Protein AF-A0A4U0H653-F1 (afdb_monomer_lite)

pLDDT: mean 72.94, std 13.82, range [45.59, 95.25]

Secondary structure (DSSP, 8-state):
-HHHHHHHHHHHHHHHHHHHHPPPPPTTS-GGGSHIIIIIHHHHHHHHHHHHHHHHHHHTTSPPPHHHHHHTT-HHHHHHHHHHTT-GGGTTTHHHHHHHHGGG-----TTSTT----HHHHHHHHHHHHHHHHHT--

InterPro domains:
  IPR005828 Major facilitator, sugar transporter-like [PF00083] (1-116)
  IPR020846 Major facilitator superfamily domain [PS50850] (1-138)
  IPR036259 MFS transporter superfamily [G3DSA:1.20.1250.20] (1-134)
  IPR036259 MFS transporter superfamily [SSF103473] (6-94)
  IPR050814 Myo-inositol Transporter [PTHR48020] (1-96)

Sequence (138 aa):
MVNQLTIVLGILLPQVINYLIAKPVVRGEALFDSWNTQMDWRWMFWSEGLPAFLFFLLLFVVPESPKWLSTKGKYDQSKKILLKIGAQHYTYAETHAVGNTLTLTEEGSNYALFRGKTPRILLISDLDLILKNCLYTI

Structure (mmCIF, N/CA/C/O backbone):
data_AF-A0A4U0H653-F1
#
_entry.id   AF-A0A4U0H653-F1
#
loop_
_atom_site.group_PDB
_atom_site.id
_atom_site.type_symbol
_atom_site.label_atom_id
_atom_site.label_alt_id
_atom_site.label_comp_id
_atom_site.label_asym_id
_atom_site.label_entity_id
_atom_site.label_seq_id
_atom_site.pdbx_PDB_ins_code
_atom_site.Cartn_x
_atom_site.Cartn_y
_atom_site.Cartn_z
_atom_site.occupancy
_atom_site.B_iso_or_equiv
_atom_site.auth_seq_id
_atom_site.auth_comp_id
_atom_site.auth_asym_id
_atom_site.auth_atom_id
_atom_site.pdbx_PDB_model_num
ATOM 1 N N . MET A 1 1 ? 6.313 12.181 13.883 1.00 59.69 1 MET A N 1
ATOM 2 C CA . MET A 1 1 ? 7.553 11.882 13.129 1.00 59.69 1 MET A CA 1
ATOM 3 C C . MET A 1 1 ? 7.417 10.651 12.234 1.00 59.69 1 MET A C 1
ATOM 5 O O . MET A 1 1 ? 7.896 10.705 11.113 1.00 59.69 1 MET A O 1
ATOM 9 N N . VAL A 1 2 ? 6.705 9.598 12.662 1.00 73.38 2 VAL A N 1
ATOM 10 C CA . VAL A 1 2 ? 6.488 8.374 11.858 1.00 73.38 2 VAL A CA 1
ATOM 11 C C . VAL A 1 2 ? 5.882 8.659 10.471 1.00 73.38 2 VAL A C 1
ATOM 13 O O . VAL A 1 2 ? 6.366 8.127 9.481 1.00 73.38 2 VAL A O 1
ATOM 16 N N . ASN A 1 3 ? 4.917 9.580 10.364 1.00 83.44 3 ASN A N 1
ATOM 17 C CA . ASN A 1 3 ? 4.236 9.845 9.087 1.00 83.44 3 ASN A CA 1
ATOM 18 C C . ASN A 1 3 ? 5.149 10.410 7.981 1.00 83.44 3 ASN A C 1
ATOM 20 O O . ASN A 1 3 ? 4.957 10.073 6.818 1.00 83.44 3 ASN A O 1
ATOM 24 N N . GLN A 1 4 ? 6.139 11.251 8.307 1.00 85.00 4 GLN A N 1
ATOM 25 C CA . GLN A 1 4 ? 7.046 11.802 7.286 1.00 85.00 4 GLN A CA 1
ATOM 26 C C . GLN A 1 4 ? 8.014 10.736 6.765 1.00 85.00 4 GLN A C 1
ATOM 28 O O . GLN A 1 4 ? 8.264 10.675 5.565 1.00 85.00 4 GLN A O 1
ATOM 33 N N . LEU A 1 5 ? 8.490 9.848 7.644 1.00 89.31 5 LEU A N 1
ATOM 34 C CA . LEU A 1 5 ? 9.331 8.719 7.254 1.00 89.31 5 LEU A CA 1
ATOM 35 C C . LEU A 1 5 ? 8.594 7.780 6.288 1.00 89.31 5 LEU A C 1
ATOM 37 O O . LEU A 1 5 ? 9.167 7.373 5.283 1.00 89.31 5 LEU A O 1
ATOM 41 N N . THR A 1 6 ? 7.317 7.481 6.545 1.00 90.62 6 THR A N 1
ATOM 42 C CA . THR A 1 6 ? 6.501 6.643 5.651 1.00 90.62 6 THR A CA 1
ATOM 43 C C . THR A 1 6 ? 6.351 7.256 4.259 1.00 90.62 6 THR A C 1
ATOM 45 O O . THR A 1 6 ? 6.439 6.533 3.271 1.00 90.62 6 THR A O 1
ATOM 48 N N . ILE A 1 7 ? 6.177 8.579 4.163 1.00 89.38 7 ILE A N 1
ATOM 49 C CA . ILE A 1 7 ? 6.081 9.273 2.868 1.00 89.38 7 ILE A CA 1
ATOM 50 C C . ILE A 1 7 ? 7.401 9.159 2.099 1.00 89.38 7 ILE A C 1
ATOM 52 O O . ILE A 1 7 ? 7.401 8.805 0.923 1.00 89.38 7 ILE A O 1
ATOM 56 N N . VAL A 1 8 ? 8.530 9.408 2.768 1.00 92.12 8 VAL A N 1
ATOM 57 C CA . VAL A 1 8 ? 9.861 9.322 2.149 1.00 92.12 8 VAL A CA 1
ATOM 58 C C . VAL A 1 8 ? 10.145 7.901 1.660 1.00 92.12 8 VAL A C 1
ATOM 60 O O . VAL A 1 8 ? 10.567 7.717 0.522 1.00 92.12 8 VAL A O 1
ATOM 63 N N . LEU A 1 9 ? 9.854 6.888 2.481 1.00 89.56 9 LEU A N 1
ATOM 64 C CA . LEU A 1 9 ? 9.991 5.484 2.088 1.00 89.56 9 LEU A CA 1
ATOM 65 C C . LEU A 1 9 ? 9.103 5.141 0.886 1.00 89.56 9 LEU A C 1
ATOM 67 O O . LEU A 1 9 ? 9.565 4.476 -0.038 1.00 89.56 9 LEU A O 1
ATOM 71 N N . GLY A 1 10 ? 7.865 5.639 0.863 1.00 87.19 10 GLY A N 1
ATOM 72 C CA . GLY A 1 10 ? 6.938 5.437 -0.250 1.00 87.19 10 GLY A CA 1
ATOM 73 C C . GLY A 1 10 ? 7.454 5.990 -1.579 1.00 87.19 10 GLY A C 1
ATOM 74 O O . GLY A 1 10 ? 7.268 5.353 -2.607 1.00 87.19 10 GLY A O 1
ATOM 75 N N . ILE A 1 11 ? 8.147 7.132 -1.568 1.00 89.31 11 ILE A N 1
ATOM 76 C CA . ILE A 1 11 ? 8.706 7.744 -2.786 1.00 89.31 11 ILE A CA 1
ATOM 77 C C . ILE A 1 11 ? 10.018 7.064 -3.216 1.00 89.31 11 ILE A C 1
ATOM 79 O O . ILE A 1 11 ? 10.300 6.966 -4.410 1.00 89.31 11 ILE A O 1
ATOM 83 N N . LEU A 1 12 ? 10.825 6.572 -2.270 1.00 90.50 12 LEU A N 1
ATOM 84 C CA . LEU A 1 12 ? 12.093 5.897 -2.577 1.00 90.50 12 LEU A CA 1
ATOM 85 C C . LEU A 1 12 ? 11.904 4.479 -3.127 1.00 90.50 12 LEU A C 1
ATOM 87 O O . LEU A 1 12 ? 12.697 4.037 -3.956 1.00 90.50 12 LEU A O 1
ATOM 91 N N . LEU A 1 13 ? 10.860 3.768 -2.695 1.00 86.44 13 LEU A N 1
ATOM 92 C CA . LEU A 1 13 ? 10.598 2.389 -3.115 1.00 86.44 13 LEU A CA 1
ATOM 93 C C . LEU A 1 13 ? 10.498 2.224 -4.648 1.00 86.44 13 LEU A C 1
ATOM 95 O O . LEU A 1 13 ? 11.223 1.382 -5.181 1.00 86.44 13 LEU A O 1
ATOM 99 N N . PRO A 1 14 ? 9.716 3.038 -5.387 1.00 85.31 14 PRO A N 1
ATOM 100 C CA . PRO A 1 14 ? 9.679 2.982 -6.848 1.00 85.31 14 PRO A CA 1
ATOM 101 C C . PRO A 1 14 ? 11.041 3.207 -7.510 1.00 85.31 14 PRO A C 1
ATOM 103 O O . PRO A 1 14 ? 11.351 2.567 -8.509 1.00 85.31 14 PRO A O 1
ATOM 106 N N . GLN A 1 15 ? 11.878 4.088 -6.950 1.00 86.50 15 GLN A N 1
ATOM 107 C CA . GLN A 1 15 ? 13.204 4.381 -7.505 1.00 86.50 15 GLN A CA 1
ATOM 108 C C . GLN A 1 15 ? 14.139 3.173 -7.385 1.00 86.50 15 GLN A C 1
ATOM 110 O O . GLN A 1 15 ? 14.848 2.840 -8.332 1.00 86.50 15 GLN A O 1
ATOM 115 N N . VAL A 1 16 ? 14.099 2.478 -6.245 1.00 88.38 16 VAL A N 1
ATOM 116 C CA . VAL A 1 16 ? 14.866 1.241 -6.038 1.00 88.38 16 VAL A CA 1
ATOM 117 C C . VAL A 1 16 ? 14.376 0.142 -6.976 1.00 88.38 16 VAL A C 1
ATOM 119 O O . VAL A 1 16 ? 15.185 -0.540 -7.597 1.00 88.38 16 VAL A O 1
ATOM 122 N N . ILE A 1 17 ? 13.059 -0.014 -7.113 1.00 85.19 17 ILE A N 1
ATOM 123 C CA . ILE A 1 17 ? 12.460 -1.009 -8.006 1.00 85.19 17 ILE A CA 1
ATOM 124 C C . ILE A 1 17 ? 12.867 -0.747 -9.460 1.00 85.19 17 ILE A C 1
ATOM 126 O O . ILE A 1 17 ? 13.329 -1.664 -10.131 1.00 85.19 17 ILE A O 1
ATOM 130 N N . ASN A 1 18 ? 12.759 0.498 -9.927 1.00 84.88 18 ASN A N 1
ATOM 131 C CA . ASN A 1 18 ? 13.170 0.883 -11.276 1.00 84.88 18 ASN A CA 1
ATOM 132 C C . ASN A 1 18 ? 14.658 0.571 -11.505 1.00 84.88 18 ASN A C 1
ATOM 134 O O . ASN A 1 18 ? 15.011 -0.099 -12.472 1.00 84.88 18 ASN A O 1
ATOM 138 N N . TYR A 1 19 ? 15.521 0.936 -10.554 1.00 84.50 19 TYR A N 1
ATOM 139 C CA . TYR A 1 19 ? 16.947 0.621 -10.632 1.00 84.50 19 TYR A CA 1
ATOM 140 C C . TYR A 1 19 ? 17.238 -0.888 -10.724 1.00 84.50 19 TYR A C 1
ATOM 142 O O . TYR A 1 19 ? 18.154 -1.291 -11.435 1.00 84.50 19 TYR A O 1
ATOM 150 N N . LEU A 1 20 ? 16.464 -1.733 -10.033 1.00 83.38 20 LEU A N 1
ATOM 151 C CA . LEU A 1 20 ? 16.632 -3.190 -10.077 1.00 83.38 20 LEU A CA 1
ATOM 152 C C . LEU A 1 20 ? 16.161 -3.820 -11.396 1.00 83.38 20 LEU A C 1
ATOM 154 O O . LEU A 1 20 ? 16.668 -4.877 -11.774 1.00 8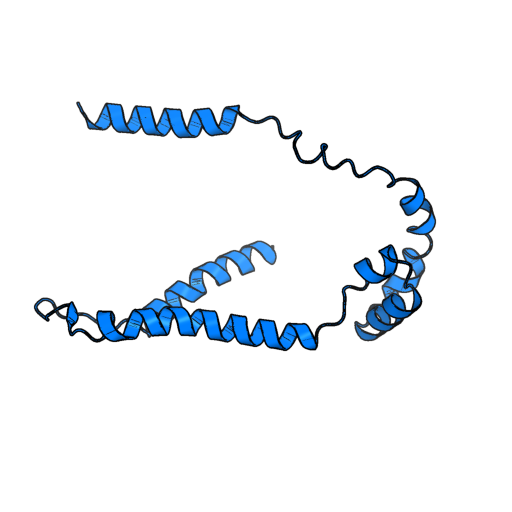3.38 20 LEU A O 1
ATOM 158 N N . ILE A 1 21 ? 15.181 -3.216 -12.073 1.00 79.81 21 ILE A N 1
ATOM 159 C CA . ILE A 1 21 ? 14.612 -3.748 -13.321 1.00 79.81 21 ILE A CA 1
ATOM 160 C C . ILE A 1 21 ? 15.396 -3.239 -14.542 1.00 79.81 21 ILE A C 1
ATOM 162 O O . ILE A 1 21 ? 15.606 -3.996 -15.497 1.00 79.81 21 ILE A O 1
ATOM 166 N N . ALA A 1 22 ? 15.868 -1.990 -14.500 1.00 76.94 22 ALA A N 1
ATOM 167 C CA . ALA A 1 22 ? 16.530 -1.337 -15.618 1.00 76.94 22 ALA A CA 1
ATOM 168 C C . ALA A 1 22 ? 17.836 -2.048 -16.010 1.00 76.94 22 ALA A C 1
ATOM 170 O O . ALA A 1 22 ? 18.808 -2.102 -15.253 1.00 76.94 22 ALA A O 1
ATOM 171 N N . LYS A 1 23 ? 17.892 -2.554 -17.246 1.00 74.31 23 LYS A N 1
ATOM 172 C CA . LYS A 1 23 ? 19.135 -3.056 -17.851 1.00 74.31 23 LYS A CA 1
ATOM 173 C C . LYS A 1 23 ? 19.845 -1.927 -18.608 1.00 74.31 23 LYS A C 1
ATOM 175 O O . LYS A 1 23 ? 19.163 -1.086 -19.197 1.00 74.31 23 LYS A O 1
ATOM 180 N N . PRO A 1 24 ? 21.191 -1.882 -18.630 1.00 69.25 24 PRO A N 1
ATOM 181 C CA . PRO A 1 24 ? 21.914 -0.829 -19.335 1.00 69.25 24 PRO A CA 1
ATOM 182 C C . PRO A 1 24 ? 21.629 -0.901 -20.841 1.00 69.25 24 PRO A C 1
ATOM 184 O O . PRO A 1 24 ? 21.873 -1.928 -21.470 1.00 69.25 24 PRO A O 1
ATOM 187 N N . VAL A 1 25 ? 21.117 0.191 -21.415 1.00 66.25 25 VAL A N 1
ATOM 188 C CA . VAL A 1 25 ? 20.921 0.319 -22.868 1.00 66.25 25 VAL A CA 1
ATOM 189 C C . VAL A 1 25 ? 22.254 0.697 -23.500 1.00 66.25 25 VAL A C 1
ATOM 191 O O . VAL A 1 25 ? 22.815 1.751 -23.186 1.00 66.25 25 VAL A O 1
ATOM 194 N N . VAL A 1 26 ? 22.769 -0.143 -24.396 1.00 67.75 26 VAL A N 1
ATOM 195 C CA . VAL A 1 26 ? 23.980 0.175 -25.156 1.00 67.75 26 VAL A CA 1
ATOM 196 C C . VAL A 1 26 ? 23.614 1.153 -26.276 1.00 67.75 26 VAL A C 1
ATOM 198 O O . VAL A 1 26 ? 22.617 0.996 -26.982 1.00 67.75 26 VAL A O 1
ATOM 201 N N . ARG A 1 27 ? 24.400 2.223 -26.427 1.00 61.19 27 ARG A N 1
ATOM 202 C CA . ARG A 1 27 ? 24.157 3.265 -27.434 1.00 61.19 27 ARG A CA 1
ATOM 203 C C . ARG A 1 27 ? 24.350 2.679 -28.840 1.00 61.19 27 ARG A C 1
ATOM 205 O O . ARG A 1 27 ? 25.477 2.369 -29.207 1.00 61.19 27 ARG A O 1
ATOM 212 N N . GLY A 1 28 ? 23.273 2.584 -29.621 1.00 65.38 28 GLY A N 1
ATOM 213 C CA . GLY A 1 28 ? 23.295 2.096 -31.010 1.00 65.38 28 GLY A CA 1
ATOM 214 C C . GLY A 1 28 ? 22.325 0.950 -31.306 1.00 65.38 28 GLY A C 1
ATOM 215 O O . GLY A 1 28 ? 22.157 0.588 -32.466 1.00 65.38 28 GLY A O 1
ATOM 216 N N . GLU A 1 29 ? 21.666 0.399 -30.287 1.00 65.94 29 GLU A N 1
ATOM 217 C CA . GLU A 1 29 ? 20.639 -0.630 -30.456 1.00 65.94 29 GLU A CA 1
ATOM 218 C C . GLU A 1 29 ? 19.303 -0.020 -30.909 1.00 65.94 29 GLU A C 1
ATOM 220 O O . GLU A 1 29 ? 18.953 1.103 -30.528 1.00 65.94 29 GLU A O 1
ATOM 225 N N . ALA A 1 30 ? 18.540 -0.756 -31.725 1.00 72.19 30 ALA A N 1
ATOM 226 C CA . ALA A 1 30 ? 17.193 -0.356 -32.113 1.00 72.19 30 ALA A CA 1
ATOM 227 C C . ALA A 1 30 ? 16.311 -0.298 -30.857 1.00 72.19 30 ALA A C 1
ATOM 229 O O . ALA A 1 30 ? 15.912 -1.328 -30.319 1.00 72.19 30 ALA A O 1
ATOM 230 N N . LEU A 1 31 ? 16.019 0.919 -30.385 1.00 71.12 31 LEU A N 1
ATOM 231 C CA . LEU A 1 31 ? 15.291 1.163 -29.133 1.00 71.12 31 LEU A CA 1
ATOM 232 C C . LEU A 1 31 ? 13.992 0.351 -29.053 1.00 71.12 31 LEU A C 1
ATOM 234 O O . LEU A 1 31 ? 13.695 -0.221 -28.011 1.00 71.12 31 LEU A O 1
ATOM 238 N N . PHE A 1 32 ? 13.274 0.234 -30.171 1.00 71.50 32 PHE A N 1
ATOM 239 C CA . PHE A 1 32 ? 12.006 -0.488 -30.258 1.00 71.50 32 PHE A CA 1
ATOM 240 C C . PHE A 1 32 ? 12.118 -2.000 -30.013 1.00 71.50 32 PHE A C 1
ATOM 242 O O . PHE A 1 32 ? 11.185 -2.576 -29.460 1.00 71.50 32 PHE A O 1
ATOM 249 N N . ASP A 1 33 ? 13.252 -2.623 -30.345 1.00 74.44 33 ASP A N 1
ATOM 250 C CA . ASP A 1 33 ? 13.493 -4.048 -30.080 1.00 74.44 33 ASP A CA 1
ATOM 251 C C . ASP A 1 33 ? 14.179 -4.292 -28.731 1.00 74.44 33 ASP A C 1
ATOM 253 O O . ASP A 1 33 ? 14.289 -5.437 -28.287 1.00 74.44 33 ASP A O 1
ATOM 257 N N . SER A 1 34 ? 14.606 -3.234 -28.039 1.00 78.25 34 SER A N 1
ATOM 258 C CA . SER A 1 34 ? 15.274 -3.369 -26.750 1.00 78.25 34 SER A CA 1
ATOM 259 C C . SER A 1 34 ? 14.334 -3.950 -25.686 1.00 78.25 34 SER A C 1
ATOM 261 O O . SER A 1 34 ? 13.143 -3.628 -25.614 1.00 78.25 34 SER A O 1
ATOM 263 N N . TRP A 1 35 ? 14.889 -4.783 -24.800 1.00 77.75 35 TRP A N 1
ATOM 264 C CA . TRP A 1 35 ? 14.160 -5.347 -23.656 1.00 77.75 35 TRP A CA 1
ATOM 265 C C . TRP A 1 35 ? 13.455 -4.266 -22.829 1.00 77.75 35 TRP A C 1
ATOM 267 O O . TRP A 1 35 ? 12.334 -4.471 -22.354 1.00 77.75 35 TRP A O 1
ATOM 277 N N . ASN A 1 36 ? 14.097 -3.102 -22.700 1.00 77.25 36 ASN A N 1
ATOM 278 C CA . ASN A 1 36 ? 13.564 -2.000 -21.919 1.00 77.25 36 ASN A CA 1
ATOM 279 C C . ASN A 1 36 ? 12.271 -1.437 -22.532 1.00 77.25 36 ASN A C 1
ATOM 281 O O . ASN A 1 36 ? 11.343 -1.092 -21.816 1.00 77.25 36 ASN A O 1
ATOM 285 N N . THR A 1 37 ? 12.131 -1.415 -23.856 1.00 77.31 37 THR A N 1
ATOM 286 C CA . THR A 1 37 ? 10.889 -0.942 -24.488 1.00 77.31 37 THR A CA 1
ATOM 287 C C . THR A 1 37 ? 9.805 -2.019 -24.522 1.00 77.31 37 THR A C 1
ATOM 289 O O . THR A 1 37 ? 8.626 -1.706 -24.365 1.00 77.31 37 THR A O 1
ATOM 292 N N . GLN A 1 38 ? 10.175 -3.294 -24.660 1.00 82.44 38 GLN A N 1
ATOM 293 C CA . GLN A 1 38 ? 9.189 -4.375 -24.754 1.00 82.44 38 GLN A CA 1
ATOM 294 C C . GLN A 1 38 ? 8.611 -4.799 -23.395 1.00 82.44 38 GLN A C 1
ATOM 296 O O . GLN A 1 38 ? 7.415 -5.090 -23.297 1.00 82.44 38 GLN A O 1
ATOM 301 N N . MET A 1 39 ? 9.439 -4.849 -22.345 1.00 82.56 39 MET A N 1
ATOM 302 C CA . MET A 1 39 ? 9.088 -5.541 -21.099 1.00 82.56 39 MET A CA 1
ATOM 303 C C . MET A 1 39 ? 9.143 -4.672 -19.837 1.00 82.56 39 MET A C 1
ATOM 305 O O . MET A 1 39 ? 8.387 -4.941 -18.905 1.00 82.56 39 MET A O 1
ATOM 309 N N . ASP A 1 40 ? 9.992 -3.645 -19.783 1.00 82.69 40 ASP A N 1
ATOM 310 C CA . ASP A 1 40 ? 10.249 -2.845 -18.567 1.00 82.69 40 ASP A CA 1
ATOM 311 C C . ASP A 1 40 ? 8.993 -2.155 -18.028 1.00 82.69 40 ASP A C 1
ATOM 313 O O . ASP A 1 40 ? 8.641 -2.291 -16.857 1.00 82.69 40 ASP A O 1
ATOM 317 N N . TRP A 1 41 ? 8.226 -1.518 -18.917 1.00 81.88 41 TRP A N 1
ATOM 318 C CA . TRP A 1 41 ? 6.975 -0.853 -18.551 1.00 81.88 41 TRP A CA 1
ATOM 319 C C . TRP A 1 41 ? 5.967 -1.823 -17.914 1.00 81.88 41 TRP A C 1
ATOM 321 O O . TRP A 1 41 ? 5.226 -1.442 -17.009 1.00 81.88 41 TRP A O 1
ATOM 331 N N . ARG A 1 42 ? 5.959 -3.100 -18.334 1.00 87.69 42 ARG A N 1
ATOM 332 C CA . ARG A 1 42 ? 5.091 -4.134 -17.745 1.00 87.69 42 ARG A CA 1
ATOM 333 C C . ARG A 1 42 ? 5.518 -4.423 -16.314 1.00 87.69 42 ARG A C 1
ATOM 335 O O . ARG A 1 42 ? 4.665 -4.545 -15.440 1.00 87.69 42 ARG A O 1
ATOM 342 N N . TRP A 1 43 ? 6.823 -4.528 -16.072 1.00 84.25 43 TRP A N 1
ATOM 343 C CA . TRP A 1 43 ? 7.375 -4.757 -14.739 1.00 84.25 43 TRP A CA 1
ATOM 344 C C . TRP A 1 43 ? 7.156 -3.569 -13.800 1.00 84.25 43 TRP A C 1
ATOM 346 O O . TRP A 1 43 ? 6.853 -3.801 -12.631 1.00 84.25 43 TRP A O 1
ATOM 356 N N . MET A 1 44 ? 7.183 -2.329 -14.305 1.00 82.38 44 MET A N 1
ATOM 357 C CA . MET A 1 44 ? 6.750 -1.155 -13.536 1.00 82.38 44 MET A CA 1
ATOM 358 C C . MET A 1 44 ? 5.323 -1.336 -12.996 1.00 82.38 44 MET A C 1
ATOM 360 O O . MET A 1 44 ? 5.115 -1.232 -11.788 1.00 82.38 44 MET A O 1
ATOM 364 N N . PHE A 1 45 ? 4.360 -1.714 -13.845 1.00 85.56 45 PHE A N 1
ATOM 365 C CA . PHE A 1 45 ? 2.979 -1.950 -13.402 1.00 85.56 45 PHE A CA 1
ATOM 366 C C . PHE A 1 45 ? 2.837 -3.164 -12.479 1.00 85.56 45 PHE A C 1
ATOM 368 O O . PHE A 1 45 ? 2.095 -3.098 -11.501 1.00 85.56 45 PHE A O 1
ATOM 375 N N . TRP A 1 46 ? 3.547 -4.266 -12.742 1.00 87.94 46 TRP A N 1
ATOM 376 C CA . TRP A 1 46 ? 3.514 -5.441 -11.863 1.00 87.94 46 TRP A CA 1
ATOM 377 C C . TRP A 1 46 ? 4.061 -5.142 -10.466 1.00 87.94 46 TRP A C 1
ATOM 379 O O . TRP A 1 46 ? 3.552 -5.692 -9.488 1.00 87.94 46 TRP A O 1
ATOM 389 N N . SER A 1 47 ? 5.057 -4.260 -10.365 1.00 86.94 47 SER A N 1
ATOM 390 C CA . SER A 1 47 ? 5.686 -3.918 -9.091 1.00 86.94 47 SER A CA 1
ATOM 391 C C . SER A 1 47 ? 4.747 -3.191 -8.123 1.00 86.94 47 SER A C 1
ATOM 393 O O . SER A 1 47 ? 4.796 -3.459 -6.925 1.00 86.94 47 SER A O 1
ATOM 395 N N . GLU A 1 48 ? 3.845 -2.344 -8.628 1.00 85.56 48 GLU A N 1
ATOM 396 C CA . GLU A 1 48 ? 2.806 -1.669 -7.835 1.00 85.56 48 GLU A CA 1
ATOM 397 C C . GLU A 1 48 ? 1.504 -2.481 -7.769 1.00 85.56 48 GLU A C 1
ATOM 399 O O . GLU A 1 48 ? 0.799 -2.477 -6.757 1.00 85.56 48 GLU A O 1
ATOM 404 N N . GLY A 1 49 ? 1.202 -3.242 -8.823 1.00 90.38 49 GLY A N 1
ATOM 405 C CA . GLY A 1 49 ? 0.034 -4.113 -8.888 1.00 90.38 49 GLY A CA 1
ATOM 406 C C . GLY A 1 49 ? 0.062 -5.216 -7.831 1.00 90.38 49 GLY A C 1
ATOM 407 O O . GLY A 1 49 ? -0.969 -5.507 -7.228 1.00 90.38 49 GLY A O 1
ATOM 408 N N . LEU A 1 50 ? 1.234 -5.794 -7.550 1.00 89.81 50 LEU A N 1
ATOM 409 C CA . LEU A 1 50 ? 1.390 -6.835 -6.532 1.00 89.81 50 LEU A CA 1
ATOM 410 C C . LEU A 1 50 ? 1.018 -6.358 -5.107 1.00 89.81 50 LEU A C 1
ATOM 412 O O . LEU A 1 50 ? 0.152 -6.988 -4.493 1.00 89.81 50 LEU A O 1
ATOM 416 N N . PRO A 1 51 ? 1.596 -5.268 -4.556 1.00 88.50 51 PRO A N 1
ATOM 417 C CA . PRO A 1 51 ? 1.210 -4.761 -3.241 1.00 88.50 51 PRO A CA 1
ATOM 418 C C . PRO A 1 51 ? -0.234 -4.244 -3.208 1.00 88.50 51 PRO A C 1
ATOM 420 O O . PRO A 1 51 ? -0.909 -4.434 -2.197 1.00 88.50 51 PRO A O 1
ATOM 423 N N . ALA A 1 52 ? -0.747 -3.659 -4.297 1.00 90.88 52 ALA A N 1
ATOM 424 C CA . ALA A 1 52 ? -2.146 -3.238 -4.380 1.00 90.88 52 ALA A CA 1
ATOM 425 C C . ALA A 1 52 ? -3.117 -4.429 -4.328 1.00 90.88 52 ALA A C 1
ATOM 427 O O . ALA A 1 52 ? -4.101 -4.396 -3.589 1.00 90.88 52 ALA A O 1
ATOM 428 N N . PHE A 1 53 ? -2.828 -5.504 -5.064 1.00 94.94 53 PHE A N 1
ATOM 429 C CA . PHE A 1 53 ? -3.628 -6.726 -5.045 1.00 94.94 53 PHE A CA 1
ATOM 430 C C . PHE A 1 53 ? -3.582 -7.408 -3.675 1.00 94.94 53 PHE A C 1
ATOM 432 O O . PHE A 1 53 ? -4.615 -7.824 -3.152 1.00 94.94 53 PHE A O 1
ATOM 439 N N . LEU A 1 54 ? -2.403 -7.462 -3.051 1.00 93.44 54 LEU A N 1
ATOM 440 C CA . LEU A 1 54 ? -2.266 -7.964 -1.689 1.00 93.44 54 LEU A CA 1
ATOM 441 C C . LEU A 1 54 ? -3.109 -7.132 -0.712 1.00 93.44 54 LEU A C 1
ATOM 443 O O . LEU A 1 54 ? -3.885 -7.694 0.057 1.00 93.44 54 LEU A O 1
ATOM 447 N N . PHE A 1 55 ? -3.022 -5.801 -0.779 1.00 91.44 55 PHE A N 1
ATOM 448 C CA . PHE A 1 55 ? -3.841 -4.908 0.041 1.00 91.44 55 PHE A CA 1
ATOM 449 C C . PHE A 1 55 ? -5.341 -5.132 -0.189 1.00 91.44 55 PHE A C 1
ATOM 451 O O . PHE A 1 55 ? -6.103 -5.218 0.771 1.00 91.44 55 PHE A O 1
ATOM 458 N N . PHE A 1 56 ? -5.757 -5.302 -1.444 1.00 94.31 56 PHE A N 1
ATOM 459 C CA . PHE A 1 56 ? -7.139 -5.609 -1.798 1.00 94.31 56 PHE A CA 1
ATOM 460 C C . PHE A 1 56 ? -7.627 -6.915 -1.158 1.00 94.31 56 PHE A C 1
ATOM 462 O O . PHE A 1 56 ? -8.720 -6.948 -0.599 1.00 94.31 56 PHE A O 1
ATOM 469 N N . LEU A 1 57 ? -6.811 -7.973 -1.159 1.00 95.25 57 LEU A N 1
ATOM 470 C CA . LEU A 1 57 ? -7.150 -9.216 -0.460 1.00 95.25 57 LEU A CA 1
ATOM 471 C C . LEU A 1 57 ? -7.252 -9.016 1.059 1.00 95.25 57 LEU A C 1
ATOM 473 O O . LEU A 1 57 ? -8.154 -9.561 1.696 1.00 95.25 57 LEU A O 1
ATOM 477 N N . LEU A 1 58 ? -6.362 -8.208 1.641 1.00 91.44 58 LEU A N 1
ATOM 478 C CA . LEU A 1 58 ? -6.386 -7.899 3.072 1.00 91.44 58 LEU A CA 1
ATOM 479 C C . LEU A 1 58 ? -7.659 -7.147 3.488 1.00 91.44 58 LEU A C 1
ATOM 481 O O . LEU A 1 58 ? -8.116 -7.337 4.616 1.00 91.44 58 LEU A O 1
ATOM 485 N N . LEU A 1 59 ? -8.276 -6.355 2.603 1.00 90.06 59 LEU A N 1
ATOM 486 C CA . LEU A 1 59 ? -9.522 -5.639 2.910 1.00 90.06 59 LEU A CA 1
ATOM 487 C C . LEU A 1 59 ? -10.673 -6.573 3.306 1.00 90.06 59 LEU A C 1
ATOM 489 O O . LEU A 1 59 ? -11.507 -6.176 4.112 1.00 90.06 59 LEU A O 1
ATOM 493 N N . PHE A 1 60 ? -10.707 -7.814 2.811 1.00 89.88 60 PHE A N 1
ATOM 494 C CA . PHE A 1 60 ? -11.733 -8.783 3.214 1.00 89.88 60 PHE A CA 1
ATOM 495 C C . PHE A 1 60 ? -11.536 -9.320 4.640 1.00 89.88 60 PHE A C 1
ATOM 497 O O . PHE A 1 60 ? -12.481 -9.817 5.249 1.00 89.88 60 PHE A O 1
ATOM 504 N N . VAL A 1 61 ? -10.316 -9.235 5.178 1.00 88.12 61 VAL A N 1
ATOM 505 C CA . VAL A 1 61 ? -9.967 -9.714 6.525 1.00 88.12 61 VAL A CA 1
ATOM 506 C C . VAL A 1 61 ? -10.060 -8.590 7.560 1.00 88.12 61 VAL A C 1
ATOM 508 O O . VAL A 1 61 ? -10.317 -8.848 8.740 1.00 88.12 61 VAL A O 1
ATOM 511 N N . VAL A 1 62 ? -9.848 -7.341 7.135 1.00 83.75 62 VAL A N 1
ATOM 512 C CA . VAL A 1 62 ? -9.878 -6.172 8.018 1.00 83.75 62 VAL A CA 1
ATOM 513 C C . VAL A 1 62 ? -11.319 -5.903 8.473 1.00 83.75 62 VAL A C 1
ATOM 515 O O . VAL A 1 62 ? -12.186 -5.639 7.641 1.00 83.75 62 VAL A O 1
ATOM 518 N N . PRO A 1 63 ? -11.604 -5.954 9.789 1.00 79.62 63 PRO A N 1
ATOM 519 C CA . PRO A 1 63 ? -12.927 -5.621 10.297 1.00 79.62 63 PRO A CA 1
ATOM 520 C C . PRO A 1 63 ? -13.219 -4.130 10.102 1.00 79.62 63 PRO A C 1
ATOM 522 O O . PRO A 1 63 ? -12.309 -3.299 10.074 1.00 79.62 63 PRO A O 1
ATOM 525 N N . GLU A 1 64 ? -14.503 -3.783 10.024 1.00 77.69 64 GLU A N 1
ATOM 526 C CA . GLU A 1 64 ? -14.938 -2.388 9.958 1.00 77.69 64 GLU A CA 1
ATOM 527 C C . GLU A 1 64 ? -14.371 -1.557 11.122 1.00 77.69 64 GLU A C 1
ATOM 529 O O . GLU A 1 64 ? -14.172 -2.047 12.238 1.00 77.69 64 GLU A O 1
ATOM 534 N N . SER A 1 65 ? -14.120 -0.269 10.870 1.00 80.56 65 SER A N 1
ATOM 535 C CA . SER A 1 65 ? -13.559 0.623 11.885 1.00 80.56 65 SER A CA 1
ATOM 536 C C . SER A 1 65 ? -14.491 0.713 13.108 1.00 80.56 65 SER A C 1
ATOM 538 O O . SER A 1 65 ? -15.655 1.098 12.953 1.00 80.56 65 SER A O 1
ATOM 540 N N . PRO A 1 66 ? -14.006 0.452 14.339 1.00 74.94 66 PRO A N 1
ATOM 541 C CA . PRO A 1 66 ? -14.837 0.502 15.546 1.00 74.94 66 PRO A CA 1
ATOM 542 C C . PRO A 1 66 ? -15.460 1.888 15.767 1.00 74.94 66 PRO A C 1
ATOM 544 O O . PRO A 1 66 ? -16.599 2.000 16.218 1.00 74.94 66 PRO A O 1
ATOM 547 N N . LYS A 1 67 ? -14.765 2.956 15.354 1.00 76.56 67 LYS A N 1
ATOM 548 C CA . LYS A 1 67 ? -15.289 4.327 15.400 1.00 76.56 67 LYS A CA 1
ATOM 549 C C . LYS A 1 67 ? -16.537 4.495 14.526 1.00 76.56 67 LYS A C 1
ATOM 551 O O . LYS A 1 67 ? -17.492 5.136 14.950 1.00 76.56 67 LYS A O 1
ATOM 556 N N . TRP A 1 68 ? -16.537 3.913 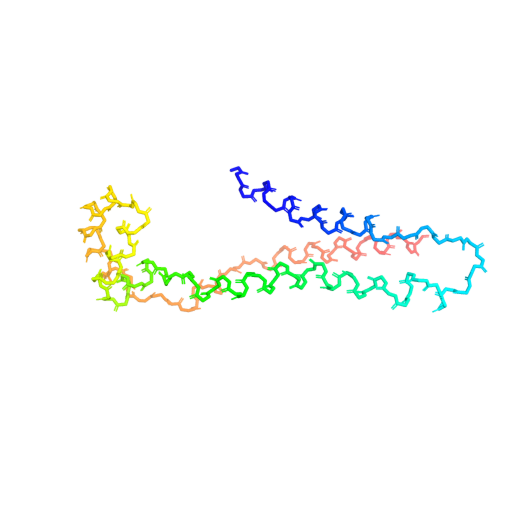13.327 1.00 80.06 68 TRP A N 1
ATOM 557 C CA . TRP A 1 68 ? -17.672 3.974 12.402 1.00 80.06 68 TRP A CA 1
ATOM 558 C C . TRP A 1 68 ? -18.881 3.185 12.925 1.00 80.06 68 TRP A C 1
ATOM 560 O O . TRP A 1 68 ? -20.018 3.637 12.818 1.00 80.06 68 TRP A O 1
ATOM 570 N N . LEU A 1 69 ? -18.644 2.036 13.564 1.00 79.06 69 LEU A N 1
ATOM 571 C CA . LEU A 1 69 ? -19.711 1.250 14.188 1.00 79.06 69 LEU A CA 1
ATOM 572 C C . LEU A 1 69 ? -20.369 1.985 15.363 1.00 79.06 69 LEU A C 1
ATOM 574 O O . LEU A 1 69 ? -21.593 1.941 15.499 1.00 79.06 69 LEU A O 1
ATOM 578 N N . SER A 1 70 ? -19.582 2.706 16.171 1.00 76.94 70 SER A N 1
ATOM 579 C CA . SER A 1 70 ? -20.104 3.524 17.272 1.00 76.94 70 SER A CA 1
ATOM 580 C C . SER A 1 70 ? -20.987 4.678 16.779 1.00 76.94 70 SER A C 1
ATOM 582 O O . SER A 1 70 ? -22.047 4.908 17.351 1.00 76.94 70 SER A O 1
ATOM 584 N N . THR A 1 71 ? -20.621 5.367 15.689 1.00 76.25 71 THR A N 1
ATOM 585 C CA . THR A 1 71 ? -21.446 6.466 15.137 1.00 76.25 71 THR A CA 1
ATOM 586 C C . THR A 1 71 ? -22.731 5.982 14.461 1.00 76.25 71 THR A C 1
ATOM 588 O O . THR A 1 71 ? -23.677 6.751 14.319 1.00 76.25 71 THR A O 1
ATOM 591 N N . LYS A 1 72 ? -22.803 4.704 14.070 1.00 79.12 72 LYS A N 1
ATOM 592 C CA . LYS A 1 72 ? -24.009 4.059 13.521 1.00 79.12 72 LYS A CA 1
ATOM 593 C C . LYS A 1 72 ? -24.895 3.391 14.582 1.00 79.12 72 LYS A C 1
ATOM 595 O O . LYS A 1 72 ? -25.825 2.676 14.220 1.00 79.12 72 LYS A O 1
ATOM 600 N N . GLY A 1 73 ? -24.609 3.586 15.872 1.00 78.00 73 GLY A N 1
ATOM 601 C CA . GLY A 1 73 ? -25.382 3.010 16.978 1.00 78.00 73 GLY A CA 1
ATOM 602 C C . GLY A 1 73 ? -25.167 1.505 17.197 1.00 78.00 73 GLY A C 1
ATOM 603 O O . GLY A 1 73 ? -25.858 0.896 18.010 1.00 78.00 73 GLY A O 1
ATOM 604 N N . LYS A 1 74 ? -24.199 0.882 16.509 1.00 80.56 74 LYS A N 1
ATOM 605 C CA . LYS A 1 74 ? -23.866 -0.551 16.622 1.00 80.56 74 LYS A CA 1
ATOM 606 C C . LYS A 1 74 ? -22.817 -0.791 17.715 1.00 80.56 74 LYS A C 1
ATOM 608 O O . LYS A 1 74 ? -21.737 -1.335 17.463 1.00 80.56 74 LYS A O 1
ATOM 613 N N . TYR A 1 75 ? -23.132 -0.383 18.942 1.00 79.31 75 TYR A N 1
ATOM 614 C CA . TYR A 1 75 ? -22.191 -0.386 20.070 1.00 79.31 75 TYR A CA 1
ATOM 615 C C . TYR A 1 75 ? -21.650 -1.783 20.421 1.00 79.31 75 TYR A C 1
ATOM 617 O O . TYR A 1 75 ? -20.457 -1.924 20.690 1.00 79.31 75 TYR A O 1
ATOM 625 N N . ASP A 1 76 ? -22.473 -2.833 20.329 1.00 80.25 76 ASP A N 1
ATOM 626 C CA . ASP A 1 76 ? -22.041 -4.210 20.621 1.00 80.25 76 ASP A CA 1
ATOM 627 C C . ASP A 1 76 ? -20.986 -4.731 19.636 1.00 80.25 76 ASP A C 1
ATOM 629 O O . ASP A 1 76 ? -20.043 -5.425 20.028 1.00 80.25 76 ASP A O 1
ATOM 633 N N . GLN A 1 77 ? -21.117 -4.390 18.349 1.00 79.06 77 GLN A N 1
ATOM 634 C CA . GLN A 1 77 ? -20.153 -4.786 17.316 1.00 79.06 77 GLN A CA 1
ATOM 635 C C . GLN A 1 77 ? -18.837 -4.018 17.474 1.00 79.06 77 GLN A C 1
ATOM 637 O O . GLN A 1 77 ? -17.764 -4.619 17.415 1.00 79.06 77 GLN A O 1
ATOM 642 N N . SER A 1 78 ? -18.923 -2.716 17.771 1.00 78.94 78 SER A N 1
ATOM 643 C CA . SER A 1 78 ? -17.764 -1.876 18.088 1.00 78.94 78 SER A CA 1
ATOM 644 C C . SER A 1 78 ? -16.982 -2.424 19.287 1.00 78.94 78 SER A C 1
ATOM 646 O O . SER A 1 78 ? -15.772 -2.639 19.199 1.00 78.94 78 SER A O 1
ATOM 648 N N . LYS A 1 79 ? -17.680 -2.776 20.377 1.00 77.75 79 LYS A N 1
ATOM 649 C CA . LYS A 1 79 ? -17.070 -3.350 21.585 1.00 77.75 79 LYS A CA 1
ATOM 650 C C . LYS A 1 79 ? -16.348 -4.669 21.303 1.00 77.75 79 LYS A C 1
ATOM 652 O O . LYS A 1 79 ? -15.232 -4.858 21.779 1.00 77.75 79 LYS A O 1
ATOM 657 N N . LYS A 1 80 ? -16.938 -5.568 20.504 1.00 82.31 80 LYS A N 1
ATOM 658 C CA . LYS A 1 80 ? -16.290 -6.835 20.108 1.00 82.31 80 LYS A CA 1
ATOM 659 C C . LYS A 1 80 ? -14.978 -6.603 19.352 1.00 82.31 80 LYS A C 1
ATOM 661 O O . LYS A 1 80 ? -13.996 -7.293 19.619 1.00 82.31 80 LYS A O 1
ATOM 666 N N . ILE A 1 81 ? -14.944 -5.631 18.441 1.00 81.06 81 ILE A N 1
ATOM 667 C CA . ILE A 1 81 ? -13.740 -5.297 17.664 1.00 81.06 81 ILE A CA 1
ATOM 668 C C . ILE A 1 81 ? -12.682 -4.628 18.553 1.00 81.06 81 ILE A C 1
ATOM 670 O O . ILE A 1 81 ? -11.517 -5.012 18.494 1.00 81.06 81 ILE A O 1
ATOM 674 N N . LEU A 1 82 ? -13.078 -3.709 19.438 1.00 75.94 82 LEU A N 1
ATOM 675 C CA . LEU A 1 82 ? -12.175 -3.072 20.408 1.00 75.94 82 LEU A CA 1
ATOM 676 C C . LEU A 1 82 ? -11.529 -4.085 21.364 1.00 75.94 82 LEU A C 1
ATOM 678 O O . LEU A 1 82 ? -10.327 -4.010 21.619 1.00 75.94 82 LEU A O 1
ATOM 682 N N . LEU A 1 83 ? -12.298 -5.073 21.837 1.00 78.69 83 LEU A N 1
ATOM 683 C CA . LEU A 1 83 ? -11.774 -6.174 22.652 1.00 78.69 83 LEU A CA 1
ATOM 684 C C . LEU A 1 83 ? -10.758 -7.026 21.878 1.00 78.69 83 LEU A C 1
ATOM 686 O O . LEU A 1 83 ? -9.733 -7.402 22.440 1.00 78.69 83 LEU A O 1
ATOM 690 N N . LYS A 1 84 ? -11.000 -7.287 20.586 1.00 75.44 84 LYS A N 1
ATOM 691 C CA . LYS A 1 84 ? -10.089 -8.057 19.721 1.00 75.44 84 LYS A CA 1
ATOM 692 C C . LYS A 1 84 ? -8.763 -7.333 19.455 1.00 75.44 84 LYS A C 1
ATOM 694 O O . LYS A 1 84 ? -7.738 -7.989 19.317 1.00 75.44 84 LYS A O 1
ATOM 699 N N . ILE A 1 85 ? -8.779 -6.001 19.396 1.00 73.56 85 ILE A N 1
ATOM 700 C CA . ILE A 1 85 ? -7.591 -5.158 19.158 1.00 73.56 85 ILE A CA 1
ATOM 701 C C . ILE A 1 85 ? -6.775 -4.944 20.456 1.00 73.56 85 ILE A C 1
ATOM 703 O O . ILE A 1 85 ? -5.703 -4.348 20.429 1.00 73.56 85 ILE A O 1
ATOM 707 N N . GLY A 1 86 ? -7.233 -5.458 21.607 1.00 63.12 86 GLY A N 1
ATOM 708 C CA . GLY A 1 86 ? -6.532 -5.313 22.890 1.00 63.12 86 GLY A CA 1
ATOM 709 C C . GLY A 1 86 ? -6.744 -3.949 23.556 1.00 63.12 86 GLY A C 1
ATOM 710 O O . GLY A 1 86 ? -6.086 -3.625 24.541 1.00 63.12 86 GLY A O 1
ATOM 711 N N . ALA A 1 87 ? -7.706 -3.158 23.073 1.00 58.53 87 ALA A N 1
ATOM 712 C CA . ALA A 1 87 ? -8.032 -1.833 23.595 1.00 58.53 87 ALA A CA 1
ATOM 713 C C . ALA A 1 87 ? -8.882 -1.883 24.884 1.00 58.53 87 ALA A C 1
ATOM 715 O O . ALA A 1 87 ? -9.681 -0.981 25.129 1.00 58.53 87 ALA A O 1
ATOM 716 N N . GLN A 1 88 ? -8.717 -2.914 25.728 1.00 52.88 88 GLN A N 1
ATOM 717 C CA . GLN A 1 88 ? -9.473 -3.077 26.982 1.00 52.88 88 GLN A CA 1
ATOM 718 C C . GLN A 1 88 ? -9.402 -1.827 27.880 1.00 52.88 88 GLN A C 1
ATOM 720 O O . GLN A 1 88 ? -10.385 -1.496 28.543 1.00 52.88 88 GLN A O 1
ATOM 725 N N . HIS A 1 89 ? -8.289 -1.087 27.834 1.00 50.88 89 HIS A N 1
ATOM 726 C CA . HIS A 1 89 ? -8.063 0.120 28.633 1.00 50.88 89 HIS A CA 1
ATOM 727 C C . HIS A 1 89 ? -8.799 1.386 28.155 1.00 50.88 89 HIS A C 1
ATOM 729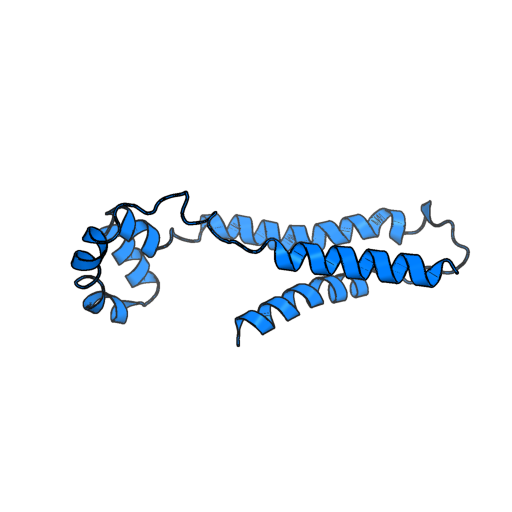 O O . HIS A 1 89 ? -8.973 2.305 28.951 1.00 50.88 89 HIS A O 1
ATOM 735 N N . TYR A 1 90 ? -9.276 1.448 26.906 1.00 54.12 90 TYR A N 1
ATOM 736 C CA . TYR A 1 90 ? -9.970 2.633 26.366 1.00 54.12 90 TYR A CA 1
ATOM 737 C C . TYR A 1 90 ? -11.494 2.592 26.582 1.00 54.12 90 TYR A C 1
ATOM 739 O O . TYR A 1 90 ? -12.189 3.590 26.410 1.00 54.12 90 TYR A O 1
ATOM 747 N N . THR A 1 91 ? -12.024 1.440 27.000 1.00 51.47 91 THR A N 1
ATOM 748 C CA . THR A 1 91 ? -13.464 1.136 26.991 1.00 51.47 91 THR A CA 1
ATOM 749 C C . THR A 1 91 ? -14.300 1.893 28.030 1.00 51.47 91 THR A C 1
ATOM 751 O O . THR A 1 91 ? -15.513 1.955 27.872 1.00 51.47 91 THR A O 1
ATOM 754 N N . TYR A 1 92 ? -13.701 2.452 29.088 1.00 49.88 92 TYR A N 1
ATOM 755 C CA . TYR A 1 92 ? -14.468 3.026 30.208 1.00 49.88 92 TYR A CA 1
ATOM 756 C C . TYR A 1 92 ? -14.510 4.560 30.237 1.00 49.88 92 TYR A C 1
ATOM 758 O O . TYR A 1 92 ? -15.440 5.125 30.807 1.00 49.88 92 TYR A O 1
ATOM 766 N N . ALA A 1 93 ? -13.546 5.247 29.617 1.00 51.56 93 ALA A N 1
ATOM 767 C CA . ALA A 1 93 ? -13.460 6.708 29.691 1.00 51.56 93 ALA A CA 1
ATOM 768 C C . ALA A 1 93 ? -14.240 7.426 28.570 1.00 51.56 93 ALA A C 1
ATOM 770 O O . ALA A 1 93 ? -14.793 8.498 28.798 1.00 51.56 93 ALA A O 1
ATOM 771 N N . GLU A 1 94 ? -14.343 6.840 27.371 1.00 51.97 94 GLU A N 1
ATOM 772 C CA . GLU A 1 94 ? -14.975 7.510 26.220 1.00 51.97 94 GLU A CA 1
ATOM 773 C C . GLU A 1 94 ? -16.469 7.205 26.053 1.00 51.97 94 GLU A C 1
ATOM 775 O O . GLU A 1 94 ? -17.194 8.020 25.484 1.00 51.97 94 GLU A O 1
ATOM 780 N N . THR A 1 95 ? -16.984 6.091 26.587 1.00 50.44 95 THR A N 1
ATOM 781 C CA . THR A 1 95 ? -18.409 5.733 26.432 1.00 50.44 95 THR A CA 1
ATOM 782 C C . THR A 1 95 ? -19.352 6.718 27.127 1.00 50.44 95 THR A C 1
ATOM 784 O O . THR A 1 95 ? -20.481 6.889 26.677 1.00 50.44 95 THR A O 1
ATOM 787 N N . HIS A 1 96 ? -18.888 7.415 28.170 1.00 45.69 96 HIS A N 1
ATOM 788 C CA . HIS A 1 96 ? -19.654 8.471 28.844 1.00 45.69 96 HIS A CA 1
ATOM 789 C C . HIS A 1 96 ? -19.430 9.872 28.245 1.00 45.69 96 HIS A C 1
ATOM 791 O O . HIS A 1 96 ? -20.331 10.705 28.308 1.00 45.69 96 HIS A O 1
ATOM 797 N N . ALA A 1 97 ? -18.280 10.134 27.613 1.00 49.59 97 ALA A N 1
ATOM 798 C CA . ALA A 1 97 ? -17.996 11.421 26.966 1.00 49.59 97 ALA A CA 1
ATOM 799 C C . ALA A 1 97 ? -18.688 11.559 25.596 1.00 49.59 97 ALA A C 1
ATOM 801 O O . ALA A 1 97 ? -19.125 12.643 25.205 1.00 49.59 97 ALA A O 1
ATOM 802 N N . VAL A 1 98 ? -18.850 10.449 24.870 1.00 53.91 98 VAL A N 1
ATOM 803 C CA . VAL A 1 98 ? -19.509 10.436 23.556 1.00 53.91 98 VAL A CA 1
ATOM 804 C C . VAL A 1 98 ? -21.007 10.762 23.664 1.00 53.91 98 VAL A C 1
ATOM 806 O O . VAL A 1 98 ? -21.541 11.424 22.777 1.00 53.91 98 VAL A O 1
ATOM 809 N N . GLY A 1 99 ? -21.665 10.421 24.780 1.00 49.81 99 GLY A N 1
ATOM 810 C CA . GLY A 1 99 ? -23.081 10.742 25.010 1.00 49.81 99 GLY A CA 1
ATOM 811 C C . GLY A 1 99 ? -23.398 12.245 25.014 1.00 49.81 99 GLY A C 1
ATOM 812 O O . GLY A 1 99 ? -24.429 12.645 24.483 1.00 49.81 99 GLY A O 1
ATOM 813 N N . ASN A 1 100 ? -22.487 13.084 25.523 1.00 45.59 100 ASN A N 1
ATOM 814 C CA . ASN A 1 100 ? -22.675 14.542 25.570 1.00 45.59 100 ASN A CA 1
ATOM 815 C C . ASN A 1 100 ? -22.148 15.282 24.330 1.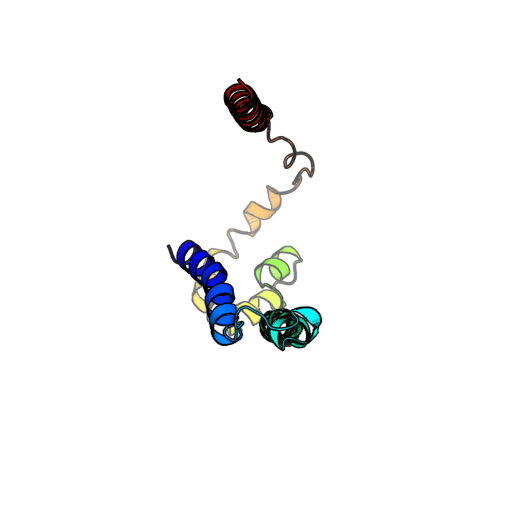00 45.59 100 ASN A C 1
ATOM 817 O O . ASN A 1 100 ? -22.476 16.448 24.139 1.00 45.59 100 ASN A O 1
ATOM 821 N N . THR A 1 101 ? -21.330 14.638 23.491 1.00 50.62 101 THR A N 1
ATOM 822 C CA . THR A 1 101 ? -20.741 15.290 22.302 1.00 50.62 101 THR A CA 1
ATOM 823 C C . THR A 1 101 ? -21.564 15.031 21.033 1.00 50.62 101 THR A C 1
ATOM 825 O O . THR A 1 101 ? -21.523 15.816 20.085 1.00 50.62 101 THR A O 1
ATOM 828 N N . LEU A 1 102 ? -22.357 13.953 21.015 1.00 54.00 102 LEU A N 1
ATOM 829 C CA . LEU A 1 102 ? -23.255 13.617 19.905 1.00 54.00 102 LEU A CA 1
ATOM 830 C C . LEU A 1 102 ? -24.455 14.570 19.784 1.00 54.00 102 LEU A C 1
ATOM 832 O O . LEU A 1 102 ? -24.978 14.723 18.688 1.00 54.00 102 LEU A O 1
ATOM 836 N N . THR A 1 103 ? -24.852 15.261 20.857 1.00 47.69 103 THR A N 1
ATOM 837 C CA . THR A 1 103 ? -25.914 16.285 20.815 1.00 47.69 103 THR A CA 1
ATOM 838 C C . THR A 1 103 ? -25.431 17.646 20.306 1.00 47.69 103 THR A C 1
ATOM 840 O O . THR A 1 103 ? -26.251 18.499 19.989 1.00 47.69 103 THR A O 1
ATOM 843 N N . LEU A 1 104 ? -24.113 17.860 20.193 1.00 52.16 104 LEU A N 1
ATOM 844 C CA . LEU A 1 104 ? -23.514 19.126 19.742 1.00 52.16 104 LEU A CA 1
ATOM 845 C C . LEU A 1 104 ? -22.968 19.072 18.308 1.00 52.16 104 LEU A C 1
ATOM 847 O O . LEU A 1 104 ? -22.381 20.045 17.843 1.00 52.16 104 LEU A O 1
ATOM 851 N N . THR A 1 105 ? -23.140 17.946 17.608 1.00 46.69 105 THR A N 1
ATOM 852 C CA . THR A 1 105 ? -22.633 17.766 16.237 1.00 46.69 105 THR A CA 1
ATOM 853 C C . THR A 1 105 ? -23.748 17.384 15.260 1.00 46.69 105 THR A C 1
ATOM 855 O O . THR A 1 105 ? -23.537 16.596 14.340 1.00 46.69 105 THR A O 1
ATOM 858 N N . GLU A 1 106 ? -24.946 17.936 15.452 1.00 51.25 106 GLU A N 1
ATOM 859 C CA . GLU A 1 106 ? -25.899 18.086 14.352 1.00 51.25 106 GLU A CA 1
ATOM 860 C C . GLU A 1 106 ? -25.587 19.403 13.626 1.00 51.25 106 GLU A C 1
ATOM 862 O O . GLU A 1 106 ? -25.289 20.410 14.258 1.00 51.25 106 GLU A O 1
ATOM 867 N N . GLU A 1 107 ? -25.604 19.361 12.292 1.00 47.78 107 GLU A N 1
ATOM 868 C CA . GLU A 1 107 ? -25.195 20.425 11.355 1.00 47.78 107 GLU A CA 1
ATOM 869 C C . GLU A 1 107 ? -23.700 20.502 10.995 1.00 47.78 107 GLU A C 1
ATOM 871 O O . GLU A 1 107 ? -23.072 21.560 10.928 1.00 47.78 107 GLU A O 1
ATOM 876 N N . GLY A 1 108 ? -23.135 19.356 10.602 1.00 46.62 108 GLY A N 1
ATOM 877 C CA . GLY A 1 108 ? -21.970 19.297 9.714 1.00 46.62 108 GLY A CA 1
ATOM 878 C C . GLY A 1 108 ? -22.314 19.810 8.313 1.00 46.62 108 GLY A C 1
ATOM 879 O O . GLY A 1 108 ? -22.432 19.039 7.369 1.00 46.62 108 GLY A O 1
ATOM 880 N N . SER A 1 109 ? -22.514 21.120 8.207 1.00 48.31 109 SER A N 1
ATOM 881 C CA . SER A 1 109 ? -22.735 21.869 6.981 1.00 48.31 109 SER A CA 1
ATOM 882 C C . SER A 1 109 ? -21.672 21.551 5.914 1.00 48.31 109 SER A C 1
ATOM 884 O O . SER A 1 109 ? -20.493 21.900 6.015 1.00 48.31 109 SER A O 1
ATOM 886 N N . ASN A 1 110 ? -22.133 20.950 4.819 1.00 61.16 110 ASN A N 1
ATOM 887 C CA . ASN A 1 110 ? -21.348 20.611 3.627 1.00 61.16 110 ASN A CA 1
ATOM 888 C C . ASN A 1 110 ? -20.707 21.844 2.948 1.00 61.16 110 ASN A C 1
ATOM 890 O O . ASN A 1 110 ? -19.819 21.705 2.110 1.00 61.16 110 ASN A O 1
ATOM 894 N N . TYR A 1 111 ? -21.155 23.059 3.290 1.00 58.03 111 TYR A N 1
ATOM 895 C CA . TYR A 1 111 ? -20.647 24.320 2.740 1.00 58.03 111 TYR A CA 1
ATOM 896 C C . TYR A 1 111 ? -19.513 24.935 3.576 1.00 58.03 111 TYR A C 1
ATOM 898 O O . TYR A 1 111 ? -18.838 25.852 3.106 1.00 58.03 111 TYR A O 1
ATOM 906 N N . ALA A 1 112 ? -19.256 24.429 4.788 1.00 59.22 112 ALA A N 1
ATOM 907 C CA . ALA A 1 112 ? -18.136 24.881 5.613 1.00 59.22 112 ALA A CA 1
ATOM 908 C C . ALA A 1 112 ? -16.769 24.459 5.037 1.00 59.22 112 ALA A C 1
ATOM 910 O O . ALA A 1 112 ? -15.782 25.170 5.223 1.00 59.22 112 ALA A O 1
ATOM 911 N N . LEU A 1 113 ? -16.722 23.362 4.268 1.00 61.31 113 LEU A N 1
ATOM 912 C CA . LEU A 1 113 ? -15.505 22.864 3.611 1.00 61.31 113 LEU A CA 1
ATOM 913 C C . LEU A 1 113 ? -15.011 23.798 2.487 1.00 61.31 113 LEU A C 1
ATOM 915 O O . LEU A 1 113 ? -13.813 23.899 2.242 1.00 61.31 113 LEU A O 1
ATOM 919 N N . PHE A 1 114 ? -15.919 24.535 1.841 1.00 62.56 114 PHE A N 1
ATOM 920 C CA . PHE A 1 114 ? -15.610 25.419 0.709 1.00 62.56 114 PHE A CA 1
ATOM 921 C C . PHE A 1 114 ? -15.362 26.880 1.110 1.00 62.56 114 PHE A C 1
ATOM 923 O O . PHE A 1 114 ? -15.232 27.754 0.254 1.00 62.56 114 PHE A O 1
ATOM 930 N N . ARG A 1 115 ? -15.247 27.174 2.412 1.00 57.78 115 ARG A N 1
ATOM 931 C CA . ARG A 1 115 ? -14.952 28.525 2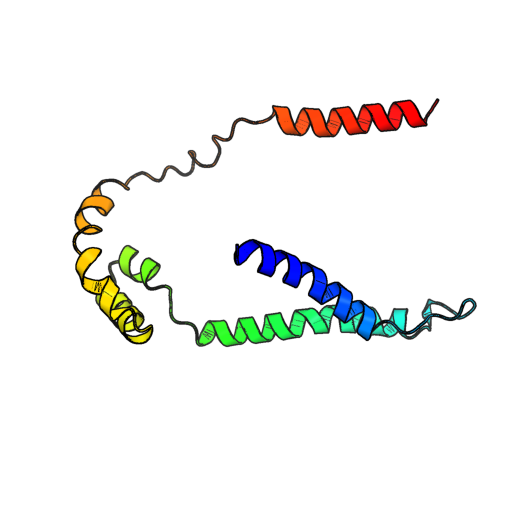.920 1.00 57.78 115 ARG A CA 1
ATOM 932 C C . ARG A 1 115 ? -13.454 28.814 3.084 1.00 57.78 115 ARG A C 1
ATOM 934 O O . ARG A 1 115 ? -13.076 29.737 3.802 1.00 57.78 115 ARG A O 1
ATOM 941 N N . GLY A 1 116 ? -12.598 28.069 2.387 1.00 55.56 116 GLY A N 1
ATOM 942 C CA . GLY A 1 116 ? -11.173 28.370 2.260 1.00 55.56 116 GLY A CA 1
ATOM 943 C C . GLY A 1 116 ? -10.932 29.525 1.287 1.00 55.56 116 GLY A C 1
ATOM 944 O O . GLY A 1 116 ? -10.660 29.311 0.110 1.00 55.56 116 GLY A O 1
ATOM 945 N N . LYS A 1 117 ? -11.036 30.771 1.763 1.00 62.78 117 LYS A N 1
ATOM 946 C CA . LYS A 1 117 ? -10.561 31.952 1.026 1.00 62.78 117 LYS A CA 1
ATOM 947 C C . LYS A 1 117 ? -9.029 31.949 0.951 1.00 62.78 117 LYS A C 1
ATOM 949 O O . LYS A 1 117 ? -8.395 32.488 1.850 1.00 62.78 117 LYS A O 1
ATOM 954 N N . THR A 1 118 ? -8.441 31.478 -0.148 1.00 65.00 118 THR A N 1
ATOM 955 C CA . THR A 1 118 ? -7.074 31.875 -0.554 1.00 65.00 118 THR A CA 1
ATOM 956 C C . THR A 1 118 ? -6.888 31.916 -2.082 1.00 65.00 118 THR A C 1
ATOM 958 O O . THR A 1 118 ? -6.125 31.131 -2.637 1.00 65.00 118 THR A O 1
ATOM 961 N N . PRO A 1 119 ? -7.469 32.897 -2.802 1.00 59.22 119 PRO A N 1
ATOM 962 C CA . PRO A 1 119 ? -7.091 33.146 -4.200 1.00 59.22 119 PRO A CA 1
ATOM 963 C C . PRO A 1 119 ? -5.681 33.757 -4.341 1.00 59.22 119 PRO A C 1
ATOM 965 O O . PRO A 1 119 ? -5.130 33.815 -5.433 1.00 59.22 119 PRO A O 1
ATOM 968 N N . ARG A 1 120 ? -5.066 34.223 -3.242 1.00 56.16 120 ARG A N 1
ATOM 969 C CA . ARG A 1 120 ? -3.812 34.995 -3.283 1.00 56.16 120 ARG A CA 1
ATOM 970 C C . ARG A 1 120 ? -2.554 34.151 -3.523 1.00 56.16 120 ARG A C 1
ATOM 972 O O . ARG A 1 120 ? -1.568 34.695 -3.995 1.00 56.16 120 ARG A O 1
ATOM 979 N N . ILE A 1 121 ? -2.583 32.854 -3.214 1.00 63.50 121 ILE A N 1
ATOM 980 C CA . ILE A 1 121 ? -1.428 31.954 -3.395 1.00 63.50 121 ILE A CA 1
ATOM 981 C C . ILE A 1 121 ? -1.329 31.423 -4.832 1.00 63.50 121 ILE A C 1
ATOM 983 O O . ILE A 1 121 ? -0.221 31.327 -5.346 1.00 63.50 121 ILE A O 1
ATOM 987 N N . LEU A 1 122 ? -2.463 31.197 -5.509 1.00 64.44 122 LEU A N 1
ATOM 988 C CA . LEU A 1 122 ? -2.507 30.852 -6.940 1.00 64.44 122 LEU A CA 1
ATOM 989 C C . LEU A 1 122 ? -1.970 31.989 -7.827 1.00 64.44 122 LEU A C 1
ATOM 991 O O . LEU A 1 122 ? -1.206 31.756 -8.753 1.00 64.44 122 LEU A O 1
ATOM 995 N N . LEU A 1 123 ? -2.282 33.243 -7.485 1.00 64.19 123 LEU A N 1
ATOM 996 C CA . LEU A 1 123 ? -1.815 34.398 -8.259 1.00 64.19 123 LEU A CA 1
ATOM 997 C C . LEU A 1 123 ? -0.298 34.629 -8.160 1.00 64.19 123 LEU A C 1
ATOM 999 O O . LEU A 1 123 ? 0.290 35.174 -9.088 1.00 64.19 123 LEU A O 1
ATOM 1003 N N . ILE A 1 124 ? 0.346 34.229 -7.057 1.00 73.62 124 ILE A N 1
ATOM 1004 C CA . ILE A 1 124 ? 1.799 34.396 -6.889 1.00 73.62 124 ILE A CA 1
ATOM 1005 C C . ILE A 1 124 ? 2.565 33.329 -7.680 1.00 73.62 124 ILE A C 1
ATOM 1007 O O . ILE A 1 124 ? 3.596 33.653 -8.266 1.00 73.62 124 ILE A O 1
ATOM 1011 N N . SER A 1 125 ? 2.064 32.087 -7.746 1.00 68.44 125 SER A N 1
ATOM 1012 C CA . SER A 1 125 ? 2.711 31.040 -8.548 1.00 68.44 125 SER A CA 1
ATOM 1013 C C . SER A 1 125 ? 2.659 31.348 -10.041 1.00 68.44 125 SER A C 1
ATOM 1015 O O . SER A 1 125 ? 3.660 31.165 -10.729 1.00 68.44 125 SER A O 1
ATOM 1017 N N . ASP A 1 126 ? 1.534 31.876 -10.525 1.00 72.06 126 ASP A N 1
ATOM 1018 C CA . ASP A 1 126 ? 1.371 32.201 -11.944 1.00 72.06 126 ASP A CA 1
ATOM 1019 C C . ASP A 1 126 ? 2.197 33.439 -12.341 1.00 72.06 126 ASP A C 1
ATOM 1021 O O . ASP A 1 126 ? 2.800 33.470 -13.414 1.00 72.06 126 ASP A O 1
ATOM 1025 N N . LEU A 1 127 ? 2.308 34.441 -11.456 1.00 77.38 127 LEU A N 1
ATOM 1026 C CA . LEU A 1 127 ? 3.091 35.656 -11.711 1.00 77.38 127 LEU A CA 1
ATOM 1027 C C . LEU A 1 127 ? 4.610 35.395 -11.737 1.00 77.38 127 LEU A C 1
ATOM 1029 O O . LEU A 1 127 ? 5.300 35.953 -12.589 1.00 77.38 127 LEU A O 1
ATOM 1033 N N . ASP A 1 128 ? 5.135 34.534 -10.855 1.00 75.62 128 ASP A N 1
ATOM 1034 C CA . ASP A 1 128 ? 6.561 34.153 -10.863 1.00 75.62 128 ASP A CA 1
ATOM 1035 C C . ASP A 1 128 ? 6.930 33.373 -12.138 1.00 75.62 128 ASP A C 1
ATOM 1037 O O . ASP A 1 128 ? 7.995 33.584 -12.723 1.00 75.62 128 ASP A O 1
ATOM 1041 N N . LEU A 1 129 ? 6.020 32.521 -12.625 1.00 73.25 129 LEU A N 1
ATOM 1042 C CA . LEU A 1 129 ? 6.213 31.752 -13.858 1.00 73.25 129 LEU A CA 1
ATOM 1043 C C . LEU A 1 129 ? 6.228 32.653 -15.102 1.00 73.25 129 LEU A C 1
ATOM 1045 O O . LEU A 1 129 ? 7.077 32.485 -15.979 1.00 73.25 129 LEU A O 1
ATOM 1049 N N . ILE A 1 130 ? 5.334 33.646 -15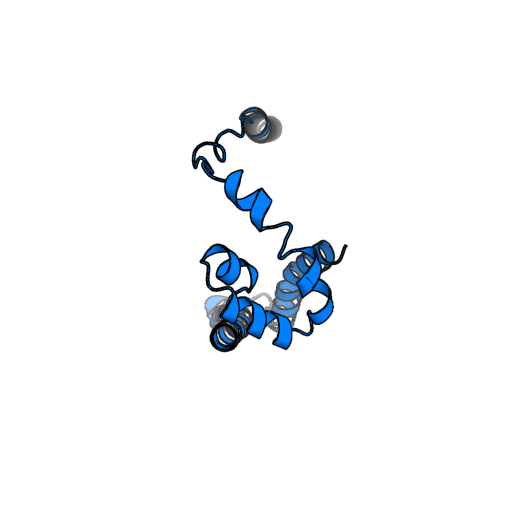.157 1.00 76.50 130 ILE A N 1
ATOM 1050 C CA . ILE A 1 130 ? 5.267 34.618 -16.258 1.00 76.50 130 ILE A CA 1
ATOM 1051 C C . ILE A 1 130 ? 6.503 35.532 -16.264 1.00 76.50 130 ILE A C 1
ATOM 1053 O O . ILE A 1 130 ? 7.075 35.776 -17.328 1.00 76.50 130 ILE A O 1
ATOM 1057 N N . LEU A 1 131 ? 6.963 35.997 -15.096 1.00 79.38 131 LEU A N 1
ATOM 1058 C CA . LEU A 1 131 ? 8.162 36.840 -14.991 1.00 79.38 131 LEU A CA 1
ATOM 1059 C C . LEU A 1 131 ? 9.434 36.097 -15.418 1.00 79.38 131 LEU A C 1
ATOM 1061 O O . LEU A 1 131 ? 10.252 36.659 -16.147 1.00 79.38 131 LEU A O 1
ATOM 1065 N N . LYS A 1 132 ? 9.585 34.823 -15.033 1.00 78.00 132 LYS A N 1
ATOM 1066 C CA . LYS A 1 132 ? 10.725 33.998 -15.463 1.00 78.00 132 LYS A CA 1
ATOM 1067 C C . LYS A 1 132 ? 10.720 33.728 -16.964 1.00 78.00 132 LYS A C 1
ATOM 1069 O O . LYS A 1 132 ? 11.775 33.796 -17.584 1.00 78.00 132 LYS A O 1
ATOM 1074 N N . ASN A 1 133 ? 9.552 33.476 -17.557 1.00 71.44 133 ASN A N 1
ATOM 1075 C CA . ASN A 1 133 ? 9.440 33.227 -18.995 1.00 71.44 133 ASN A CA 1
ATOM 1076 C C . ASN A 1 133 ? 9.731 34.489 -19.837 1.00 71.44 133 ASN A C 1
ATOM 1078 O O . ASN A 1 133 ? 10.317 34.406 -20.915 1.00 71.44 133 ASN A O 1
ATOM 1082 N N . CYS A 1 134 ? 9.378 35.673 -19.322 1.00 64.19 134 CYS A N 1
ATOM 1083 C CA . CYS A 1 134 ? 9.648 36.954 -19.980 1.00 64.19 134 CYS A CA 1
ATOM 1084 C C . CYS A 1 134 ? 11.141 37.344 -19.923 1.00 64.19 134 CYS A C 1
ATOM 1086 O O . CYS A 1 134 ? 11.687 37.826 -20.910 1.00 64.19 134 CYS A O 1
ATOM 1088 N N . LEU A 1 135 ? 11.829 37.071 -18.804 1.00 68.56 135 LEU A N 1
ATOM 1089 C CA . LEU A 1 135 ? 13.267 37.348 -18.643 1.00 68.56 135 LEU A CA 1
ATOM 1090 C C . LEU A 1 135 ? 14.183 36.426 -19.464 1.00 68.56 135 LEU A C 1
ATOM 1092 O O . LEU A 1 135 ? 15.325 36.792 -19.705 1.00 68.56 135 LEU A O 1
ATOM 1096 N N . TYR A 1 136 ? 13.713 35.247 -19.881 1.00 63.59 136 TYR A N 1
ATOM 1097 C CA . TYR A 1 136 ? 14.503 34.288 -20.670 1.00 63.59 136 TYR A CA 1
ATOM 1098 C C . TYR A 1 136 ? 14.377 34.496 -22.195 1.00 63.59 136 TYR A C 1
ATOM 1100 O O . TYR A 1 136 ? 15.030 33.796 -22.965 1.00 63.59 136 TYR A O 1
ATOM 1108 N N . THR A 1 137 ? 13.517 35.428 -22.628 1.00 56.00 137 THR A N 1
ATOM 1109 C CA . THR A 1 137 ? 13.194 35.697 -24.046 1.00 56.00 137 THR A CA 1
ATOM 1110 C C . THR A 1 137 ? 13.777 37.036 -24.553 1.00 56.00 137 THR A C 1
ATOM 1112 O O . THR A 1 137 ? 13.507 37.436 -25.684 1.00 56.00 137 THR A O 1
ATOM 1115 N N . ILE A 1 138 ? 14.596 37.725 -23.747 1.00 57.53 138 ILE A N 1
ATOM 1116 C CA . ILE A 1 138 ? 15.410 38.900 -24.132 1.00 57.53 138 ILE A CA 1
ATOM 1117 C C . ILE A 1 138 ? 16.882 38.519 -23.995 1.00 57.53 138 ILE A C 1
ATOM 1119 O O . ILE A 1 138 ? 17.660 38.864 -24.910 1.00 57.53 138 ILE A O 1
#

Organism: NCBI:txid1874115

Foldseek 3Di:
DVVVVVVVCVVVVLVVQLVVLDDDDDPPDPPCPDCCNPPVVVSSCVVVVVVVVVVVVCVVVDDDALVVCVVVVNNVVSVVVCVVVVVPVVPPPVVVVVVVVVVVPDDPDPCVVVPPPDPPVVVVVVVVVVVVVVVVVD

Radius of gyration: 26.17 Å; chains: 1; bounding box: 50×49×62 Å